Protein AF-A0A8T4ZLI1-F1 (afdb_monomer_lite)

Secondary structure (DSSP, 8-state):
---------EEEEETTTEEEEE-HHHHHHHHHHHTT-S-EEEEESSSSEESS-TTT-TTPPEESEEEHHHHHHHHHHHHHH-TT-TT-HHHHHHHHHHHHHHTT--EEEEETTSTTHHHHHHHT---SEEEEE--

Structure (mmCIF, N/CA/C/O backbone):
data_AF-A0A8T4ZLI1-F1
#
_entry.id   AF-A0A8T4ZLI1-F1
#
loop_
_atom_site.group_PDB
_atom_site.id
_atom_site.type_symbol
_atom_site.label_atom_id
_atom_site.label_alt_id
_atom_site.label_comp_id
_atom_site.label_asym_id
_atom_site.label_entity_id
_atom_site.label_seq_id
_atom_site.pdbx_PDB_ins_code
_atom_site.Cartn_x
_atom_site.Cartn_y
_atom_site.Cartn_z
_atom_site.occupancy
_atom_site.B_iso_or_equiv
_atom_site.auth_seq_id
_atom_site.auth_comp_id
_atom_site.auth_asym_id
_atom_site.auth_atom_id
_atom_site.pdbx_PDB_model_num
ATOM 1 N N . MET A 1 1 ? -9.617 -17.656 -21.296 1.00 51.62 1 MET A N 1
ATOM 2 C CA . MET A 1 1 ? -8.420 -17.941 -20.475 1.00 51.62 1 MET A CA 1
ATOM 3 C C . MET A 1 1 ? -7.857 -16.605 -20.041 1.00 51.62 1 MET A C 1
ATOM 5 O O . MET A 1 1 ? -7.631 -15.770 -20.903 1.00 51.62 1 MET A O 1
ATOM 9 N N . GLY A 1 2 ? -7.751 -16.368 -18.736 1.00 82.69 2 GLY A N 1
ATOM 10 C CA . GLY A 1 2 ? -7.143 -15.156 -18.188 1.00 82.69 2 GLY A CA 1
ATOM 11 C C . GLY A 1 2 ? -5.748 -15.482 -17.671 1.00 82.69 2 GLY A C 1
ATOM 12 O O . GLY A 1 2 ? -5.554 -16.551 -17.094 1.00 82.69 2 GLY A O 1
ATOM 13 N N . PHE A 1 3 ? -4.792 -14.586 -17.895 1.00 90.69 3 PHE A N 1
ATOM 14 C CA . PHE A 1 3 ? -3.488 -14.644 -17.244 1.00 90.69 3 PHE A CA 1
ATOM 15 C C . PHE A 1 3 ? -3.543 -13.828 -15.954 1.00 90.69 3 PHE A C 1
ATOM 17 O O . PHE A 1 3 ? -4.139 -12.752 -15.933 1.00 90.69 3 PHE A O 1
ATOM 24 N N . LEU A 1 4 ? -2.918 -14.335 -14.893 1.00 90.81 4 LEU A N 1
ATOM 25 C CA . LEU A 1 4 ? -2.686 -13.582 -13.666 1.00 90.81 4 LEU A CA 1
ATOM 26 C C . LEU A 1 4 ? -1.193 -13.233 -13.605 1.00 90.81 4 LEU A C 1
ATOM 28 O O . LEU A 1 4 ? -0.397 -14.108 -13.259 1.00 90.81 4 LEU A O 1
ATOM 32 N N . PRO A 1 5 ? -0.790 -12.010 -13.988 1.00 91.06 5 PRO A N 1
ATOM 33 C CA . PRO A 1 5 ? 0.603 -11.604 -13.885 1.00 91.06 5 PRO A CA 1
ATOM 34 C C . PRO A 1 5 ? 1.017 -11.548 -12.412 1.00 91.06 5 PRO A C 1
ATOM 36 O O . PRO A 1 5 ? 0.323 -10.964 -11.581 1.00 91.06 5 PRO A O 1
ATOM 39 N N . VAL A 1 6 ? 2.161 -12.155 -12.103 1.00 94.94 6 VAL A N 1
ATOM 40 C CA . VAL A 1 6 ? 2.795 -12.091 -10.785 1.00 94.94 6 VAL A CA 1
ATOM 41 C C . VAL A 1 6 ? 4.075 -11.289 -10.949 1.00 94.94 6 VAL A C 1
ATOM 43 O O . VAL A 1 6 ? 4.960 -11.682 -11.704 1.00 94.94 6 VAL A O 1
ATOM 46 N N . LEU A 1 7 ? 4.136 -10.147 -10.274 1.00 94.44 7 LEU A N 1
ATOM 47 C CA . LEU A 1 7 ? 5.243 -9.199 -10.351 1.00 94.44 7 LEU A CA 1
ATOM 48 C C . LEU A 1 7 ? 5.888 -9.047 -8.974 1.00 94.44 7 LEU A C 1
ATOM 50 O O . LEU A 1 7 ? 5.265 -9.334 -7.951 1.00 94.44 7 LEU A O 1
ATOM 54 N N . TYR A 1 8 ? 7.127 -8.578 -8.959 1.00 95.00 8 TYR A N 1
ATOM 55 C CA . TYR A 1 8 ? 7.900 -8.321 -7.751 1.00 95.00 8 TYR A CA 1
ATOM 56 C C . TYR A 1 8 ? 8.841 -7.137 -7.995 1.00 95.00 8 TYR A C 1
ATOM 58 O O . TYR A 1 8 ? 9.159 -6.822 -9.141 1.00 95.00 8 TYR A O 1
ATOM 66 N N . GLY A 1 9 ? 9.231 -6.453 -6.918 1.00 93.25 9 GLY A N 1
ATOM 67 C CA . GLY A 1 9 ? 10.258 -5.415 -6.994 1.00 93.25 9 GLY A CA 1
ATOM 68 C C . GLY A 1 9 ? 11.637 -6.026 -7.229 1.0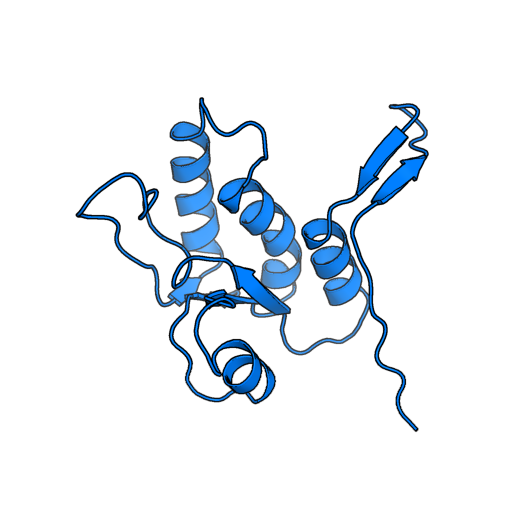0 93.25 9 GLY A C 1
ATOM 69 O O . GLY A 1 9 ? 11.881 -7.152 -6.799 1.00 93.25 9 GLY A O 1
ATOM 70 N N . ASP A 1 10 ? 12.530 -5.300 -7.892 1.00 95.69 10 ASP A N 1
ATOM 71 C CA . ASP A 1 10 ? 13.834 -5.825 -8.306 1.00 95.69 10 ASP A CA 1
ATOM 72 C C . ASP A 1 10 ? 14.904 -4.724 -8.340 1.00 95.69 10 ASP A C 1
ATOM 74 O O . ASP A 1 10 ? 14.593 -3.528 -8.314 1.00 95.69 10 ASP A O 1
ATOM 78 N N . ALA A 1 11 ? 16.170 -5.130 -8.412 1.00 95.94 11 ALA A N 1
ATOM 79 C CA . ALA A 1 11 ? 17.267 -4.241 -8.752 1.00 95.94 11 ALA A CA 1
ATOM 80 C C . ALA A 1 11 ? 17.262 -3.995 -10.266 1.00 95.94 11 ALA A C 1
ATOM 82 O O . ALA A 1 11 ? 17.379 -4.920 -11.068 1.00 95.94 11 ALA A O 1
ATOM 83 N N . VAL A 1 12 ? 17.134 -2.734 -10.663 1.00 95.81 12 VAL A N 1
ATOM 84 C CA . VAL A 1 12 ? 17.039 -2.323 -12.066 1.00 95.81 12 VAL A CA 1
ATOM 85 C C . VAL A 1 12 ? 18.170 -1.371 -12.416 1.00 95.81 12 VAL A C 1
ATOM 87 O O . VAL A 1 12 ? 18.666 -0.644 -11.558 1.00 95.81 12 VAL A O 1
ATOM 90 N N . LEU A 1 13 ? 18.579 -1.371 -13.685 1.00 97.38 13 LEU A N 1
ATOM 91 C CA . LEU A 1 13 ? 19.543 -0.395 -14.183 1.00 97.38 13 LEU A CA 1
ATOM 92 C C . LEU A 1 13 ? 18.916 0.997 -14.177 1.00 97.38 13 LEU A C 1
ATOM 94 O O . LEU A 1 13 ? 17.793 1.183 -14.645 1.00 97.38 13 LEU A O 1
ATOM 98 N N . ASP A 1 14 ? 19.676 1.960 -13.676 1.00 96.25 14 ASP A N 1
ATOM 99 C CA . ASP A 1 14 ? 19.287 3.360 -13.592 1.00 96.25 14 ASP A CA 1
ATOM 100 C C . ASP A 1 14 ? 20.340 4.208 -14.311 1.00 96.25 14 ASP A C 1
ATOM 102 O O . ASP A 1 14 ? 21.541 3.997 -14.143 1.00 96.25 14 ASP A O 1
ATOM 106 N N . SER A 1 15 ? 19.906 5.150 -15.147 1.00 96.06 15 SER A N 1
ATOM 107 C CA . SER A 1 15 ? 20.814 5.952 -15.972 1.00 96.06 15 SER A CA 1
ATOM 108 C C . SER A 1 15 ? 21.651 6.962 -15.184 1.00 96.06 15 SER A C 1
ATOM 110 O O . SER A 1 15 ? 22.674 7.4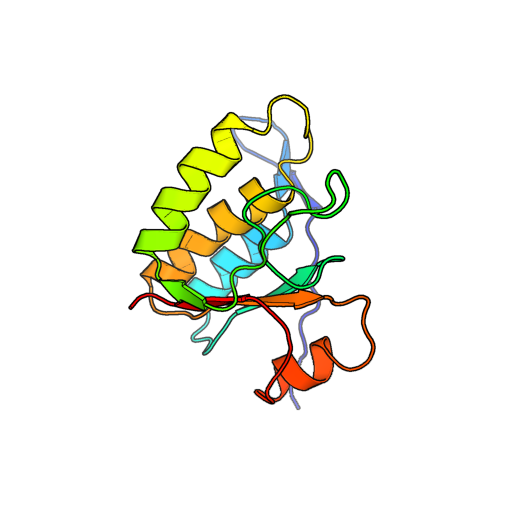11 -15.696 1.00 96.06 15 SER A O 1
ATOM 112 N N . GLU A 1 16 ? 21.233 7.331 -13.973 1.00 96.31 16 GLU A N 1
ATOM 113 C CA . GLU A 1 16 ? 21.913 8.314 -13.122 1.00 96.31 16 GLU A CA 1
ATOM 114 C C . GLU A 1 16 ? 22.621 7.643 -11.940 1.00 96.31 16 GLU A C 1
ATOM 116 O O . GLU A 1 16 ? 23.761 7.978 -11.619 1.00 96.31 16 GLU A O 1
ATOM 121 N N . LEU A 1 17 ? 21.970 6.658 -11.318 1.00 94.81 17 LEU A N 1
ATOM 122 C CA . LEU A 1 17 ? 22.474 5.937 -10.145 1.00 94.81 17 LEU A CA 1
ATOM 123 C C . LEU A 1 17 ? 23.270 4.673 -10.512 1.00 94.81 17 LEU A C 1
ATOM 125 O O . LEU A 1 17 ? 23.862 4.031 -9.644 1.00 94.81 17 LEU A O 1
ATOM 129 N N . GLY A 1 18 ? 23.277 4.284 -11.789 1.00 96.56 18 GLY A N 1
ATOM 130 C CA . GLY A 1 18 ? 23.823 3.018 -12.284 1.00 96.56 18 GLY A CA 1
ATOM 131 C C . GLY A 1 18 ? 22.857 1.852 -12.062 1.00 96.56 18 GLY A C 1
ATOM 132 O O . GLY A 1 18 ? 22.500 1.147 -13.006 1.00 96.56 18 GLY A O 1
ATOM 133 N N . PHE A 1 19 ? 22.384 1.672 -10.829 1.00 96.12 19 PHE A N 1
ATOM 134 C CA . PHE A 1 19 ? 21.256 0.799 -10.512 1.00 96.12 19 PHE A CA 1
ATOM 135 C C . PHE A 1 19 ? 20.461 1.336 -9.318 1.00 96.12 19 PHE A C 1
ATOM 137 O O . PHE A 1 19 ? 20.975 2.098 -8.500 1.00 96.12 19 PHE A O 1
ATOM 144 N N . THR A 1 20 ? 19.206 0.919 -9.206 1.00 95.00 20 THR A N 1
ATOM 145 C CA . THR A 1 20 ? 18.331 1.255 -8.079 1.00 95.00 20 THR A CA 1
ATOM 146 C C . THR A 1 20 ? 17.382 0.102 -7.764 1.00 95.00 20 THR A C 1
ATOM 148 O O . THR A 1 20 ? 17.289 -0.862 -8.523 1.00 95.00 20 THR A O 1
ATOM 151 N N . ILE A 1 21 ? 16.680 0.185 -6.636 1.00 92.81 21 ILE A N 1
ATOM 152 C CA . ILE A 1 21 ? 15.625 -0.765 -6.281 1.00 92.81 21 ILE A CA 1
ATOM 153 C C . ILE A 1 21 ? 14.286 -0.199 -6.734 1.00 92.81 21 ILE A C 1
ATOM 155 O O . ILE A 1 21 ? 13.834 0.822 -6.218 1.00 92.81 21 ILE A O 1
ATOM 159 N N . LEU A 1 22 ? 13.634 -0.895 -7.661 1.00 93.50 22 LEU A N 1
ATOM 160 C CA . LEU A 1 22 ? 12.254 -0.620 -8.026 1.00 93.50 22 LEU A CA 1
ATOM 161 C C . LEU A 1 22 ? 11.337 -1.393 -7.077 1.00 93.50 22 LEU A C 1
ATOM 163 O O . LEU A 1 22 ? 11.270 -2.622 -7.130 1.00 93.50 22 LEU A O 1
ATOM 167 N N . SER A 1 23 ? 10.644 -0.687 -6.186 1.00 93.00 23 SER A N 1
ATOM 168 C CA . SER A 1 23 ? 9.798 -1.333 -5.181 1.00 93.00 23 SER A CA 1
ATOM 169 C C . SER A 1 23 ? 8.507 -1.901 -5.786 1.00 93.00 23 SER A C 1
ATOM 171 O O . SER A 1 23 ? 8.000 -1.439 -6.811 1.00 93.00 23 SER A O 1
ATOM 173 N N . GLY A 1 24 ? 7.921 -2.898 -5.116 1.00 93.38 24 GLY A N 1
ATOM 174 C CA . GLY A 1 24 ? 6.597 -3.406 -5.488 1.00 93.38 24 GLY A CA 1
ATOM 175 C C . GLY A 1 24 ? 5.497 -2.341 -5.379 1.00 93.38 24 GLY A C 1
ATOM 176 O O . GLY A 1 24 ? 4.560 -2.352 -6.172 1.00 93.38 24 GLY A O 1
ATOM 177 N N . ASP A 1 25 ? 5.632 -1.393 -4.446 1.00 93.31 25 ASP A N 1
ATOM 178 C CA . ASP A 1 25 ? 4.661 -0.310 -4.258 1.00 93.31 25 ASP A CA 1
ATOM 179 C C . ASP A 1 25 ? 4.691 0.669 -5.447 1.00 93.31 25 ASP A C 1
ATOM 181 O O . ASP A 1 25 ? 3.638 1.023 -5.979 1.00 93.31 25 ASP A O 1
ATOM 185 N N . GLN A 1 26 ? 5.892 1.006 -5.937 1.00 94.25 26 GLN A N 1
ATOM 186 C CA . GLN A 1 26 ? 6.099 1.799 -7.157 1.00 94.25 26 GLN A CA 1
ATOM 187 C C . GLN A 1 26 ? 5.500 1.119 -8.389 1.00 94.25 26 GLN A C 1
ATOM 189 O O . GLN A 1 26 ? 4.803 1.753 -9.186 1.00 94.25 26 GLN A O 1
ATOM 194 N N . LEU A 1 27 ? 5.738 -0.189 -8.538 1.00 95.12 27 LEU A N 1
ATOM 195 C CA . LEU A 1 27 ? 5.173 -0.981 -9.630 1.00 95.12 27 LEU A CA 1
ATOM 196 C C . LEU A 1 27 ? 3.645 -0.967 -9.600 1.00 95.12 27 LEU A C 1
ATOM 198 O O . LEU A 1 27 ? 3.021 -0.684 -10.622 1.00 95.12 27 LEU A O 1
ATOM 202 N N . VAL A 1 28 ? 3.036 -1.240 -8.443 1.00 95.56 28 VAL A N 1
ATOM 203 C CA . VAL A 1 28 ? 1.575 -1.264 -8.295 1.00 95.56 28 VAL A CA 1
ATOM 204 C C . VAL A 1 28 ? 0.972 0.103 -8.602 1.00 95.56 28 VAL A C 1
ATOM 206 O O . VAL A 1 28 ? 0.014 0.171 -9.371 1.00 95.56 28 VAL A O 1
ATOM 209 N N . ALA A 1 29 ? 1.546 1.186 -8.073 1.00 94.94 29 ALA A N 1
ATOM 210 C CA . ALA A 1 29 ? 1.069 2.538 -8.337 1.00 94.94 29 ALA A CA 1
ATOM 211 C C . ALA A 1 29 ? 1.135 2.886 -9.830 1.00 94.94 29 ALA A C 1
ATOM 213 O O . ALA A 1 29 ? 0.153 3.351 -10.415 1.00 94.94 29 ALA A O 1
ATOM 214 N N . LYS A 1 30 ? 2.272 2.609 -10.480 1.00 95.38 30 LYS A N 1
ATOM 215 C CA . LYS A 1 30 ? 2.458 2.916 -11.901 1.00 95.38 30 LYS A CA 1
ATOM 216 C C . LYS A 1 30 ? 1.556 2.076 -12.801 1.00 95.38 30 LYS A C 1
ATOM 218 O O . LYS A 1 30 ? 0.987 2.607 -13.753 1.00 95.38 30 LYS A O 1
ATOM 223 N N . LEU A 1 31 ? 1.411 0.784 -12.509 1.00 95.44 31 LEU A N 1
ATOM 224 C CA . LEU A 1 31 ? 0.546 -0.114 -13.273 1.00 95.44 31 LEU A CA 1
ATOM 225 C C . LEU A 1 31 ? -0.923 0.252 -13.110 1.00 95.44 31 LEU A C 1
ATOM 227 O O . LEU A 1 31 ? -1.628 0.290 -14.107 1.00 95.44 31 LEU A O 1
ATOM 231 N N . ALA A 1 32 ? -1.371 0.572 -11.897 1.00 95.50 32 ALA A N 1
ATOM 232 C CA . ALA A 1 32 ? -2.750 0.975 -11.647 1.00 95.50 32 ALA A CA 1
ATOM 233 C C . ALA A 1 32 ? -3.147 2.249 -12.403 1.00 95.50 32 ALA A C 1
ATOM 235 O O . ALA A 1 32 ? -4.285 2.373 -12.816 1.00 95.50 32 ALA A O 1
ATOM 236 N N . MET A 1 33 ? -2.229 3.191 -12.625 1.00 94.88 33 MET A N 1
ATOM 237 C CA . MET A 1 33 ? -2.535 4.376 -13.440 1.00 94.88 33 MET A CA 1
ATOM 238 C C . MET A 1 33 ? -2.551 4.088 -14.948 1.00 94.88 33 MET A C 1
ATOM 240 O O . MET A 1 33 ? -3.182 4.815 -15.708 1.00 94.88 33 MET A O 1
ATOM 244 N N . ASN A 1 34 ? -1.835 3.052 -15.393 1.00 95.31 34 ASN A N 1
ATOM 245 C CA . ASN A 1 34 ? -1.727 2.683 -16.808 1.00 95.31 34 ASN A CA 1
ATOM 246 C C . ASN A 1 34 ? -2.760 1.627 -17.235 1.00 95.31 34 ASN A C 1
ATOM 248 O O . ASN A 1 34 ? -3.006 1.442 -18.426 1.00 95.31 34 ASN A O 1
ATOM 252 N N . LEU A 1 35 ? -3.310 0.895 -16.272 1.00 89.75 35 LEU A N 1
ATOM 253 C CA . LEU A 1 35 ? -4.336 -0.119 -16.445 1.00 89.75 35 LEU A CA 1
ATOM 254 C C . LEU A 1 35 ? -5.622 0.446 -15.850 1.00 89.75 35 LEU A C 1
ATOM 256 O O . LEU A 1 35 ? -5.590 0.961 -14.745 1.00 89.75 35 LEU A O 1
ATOM 260 N N . ASP A 1 36 ? -6.747 0.346 -16.549 1.00 87.62 36 ASP A N 1
ATOM 261 C CA . ASP A 1 36 ? -8.045 0.847 -16.074 1.00 87.62 36 ASP A CA 1
ATOM 262 C C . ASP A 1 36 ? -8.579 -0.008 -14.902 1.00 87.62 36 ASP A C 1
ATOM 264 O O . ASP A 1 36 ? -9.455 -0.861 -15.059 1.00 87.62 36 ASP A O 1
ATOM 268 N N . VAL A 1 37 ? -7.953 0.118 -13.727 1.00 94.19 37 VAL A N 1
ATOM 269 C CA . VAL A 1 37 ? -8.255 -0.673 -12.532 1.00 94.19 37 VAL A CA 1
ATOM 270 C C . VAL A 1 37 ? -9.249 0.053 -11.639 1.00 94.19 37 VAL A C 1
ATOM 272 O O . VAL A 1 37 ? -9.167 1.256 -11.417 1.00 94.19 37 VAL A O 1
ATOM 275 N N . CYS A 1 38 ? -10.155 -0.706 -11.026 1.00 94.38 38 CYS A N 1
ATOM 276 C CA . CYS A 1 38 ? -11.161 -0.127 -10.137 1.00 94.38 38 CYS A CA 1
ATOM 277 C C . CYS A 1 38 ? -10.648 0.151 -8.713 1.00 94.38 38 CYS A C 1
ATOM 279 O O . CYS A 1 38 ? -11.334 0.834 -7.960 1.00 94.38 38 CYS A O 1
ATOM 281 N N . ARG A 1 39 ? -9.516 -0.443 -8.298 1.00 96.06 39 ARG A N 1
ATOM 282 C CA . ARG A 1 39 ? -8.916 -0.266 -6.960 1.00 96.06 39 ARG A CA 1
ATOM 283 C C . ARG A 1 39 ? -7.521 -0.875 -6.849 1.00 96.06 39 ARG A C 1
ATOM 285 O O . ARG A 1 39 ? -7.181 -1.798 -7.589 1.00 96.06 39 ARG A O 1
ATOM 292 N N . ILE A 1 40 ? -6.791 -0.458 -5.818 1.00 97.31 40 ILE A N 1
ATOM 293 C CA . ILE A 1 40 ? -5.553 -1.083 -5.340 1.00 97.31 40 ILE A CA 1
ATOM 294 C C . ILE A 1 40 ? -5.800 -1.702 -3.957 1.00 97.31 40 ILE A C 1
ATOM 296 O O . ILE A 1 40 ? -6.490 -1.121 -3.121 1.00 97.31 40 ILE A O 1
ATOM 300 N N . ILE A 1 41 ? -5.223 -2.877 -3.693 1.00 97.44 41 ILE A N 1
ATOM 301 C CA . ILE A 1 41 ? -5.228 -3.507 -2.365 1.00 97.44 41 ILE A CA 1
ATOM 302 C C . ILE A 1 41 ? -3.783 -3.707 -1.922 1.00 97.44 41 ILE A C 1
ATOM 304 O O . ILE A 1 41 ? -3.021 -4.395 -2.598 1.00 97.44 41 ILE A O 1
ATOM 308 N N . ILE A 1 42 ? -3.425 -3.138 -0.775 1.00 96.38 42 ILE A N 1
ATOM 309 C CA . ILE A 1 42 ? -2.100 -3.256 -0.172 1.00 96.38 42 ILE A CA 1
ATOM 310 C C . ILE A 1 42 ? -2.191 -4.147 1.060 1.00 96.38 42 ILE A C 1
ATOM 312 O O . ILE A 1 42 ? -2.897 -3.846 2.024 1.00 96.38 42 ILE A O 1
ATOM 316 N N . GLY A 1 43 ? -1.465 -5.261 1.016 1.00 95.50 43 GLY A N 1
ATOM 317 C CA . GLY A 1 43 ? -1.303 -6.161 2.149 1.00 95.50 43 GLY A CA 1
ATOM 318 C C . GLY A 1 43 ? -0.135 -5.732 3.032 1.00 95.50 43 GLY A C 1
ATOM 319 O O . GLY A 1 43 ? 0.990 -5.629 2.550 1.00 95.50 43 GLY A O 1
ATOM 320 N N . VAL A 1 44 ? -0.390 -5.519 4.320 1.00 94.12 44 VAL A N 1
ATOM 321 C CA . VAL A 1 44 ? 0.629 -5.206 5.339 1.00 94.12 44 VAL A CA 1
ATOM 322 C C . VAL A 1 44 ? 0.506 -6.154 6.536 1.00 94.12 44 VAL A C 1
ATOM 324 O O . VAL A 1 44 ? -0.378 -7.008 6.566 1.00 94.12 44 VAL A O 1
ATOM 327 N N . ASP A 1 45 ? 1.389 -6.034 7.525 1.00 93.00 45 ASP A N 1
ATOM 328 C CA . ASP A 1 45 ? 1.399 -6.880 8.728 1.00 93.00 45 ASP A CA 1
ATOM 329 C C . ASP A 1 45 ? 0.712 -6.236 9.954 1.00 93.00 45 ASP A C 1
ATOM 331 O O . ASP A 1 45 ? 0.804 -6.737 11.075 1.00 93.00 45 ASP A O 1
ATOM 335 N N . VAL A 1 46 ? -0.022 -5.144 9.731 1.00 92.88 46 VAL A N 1
ATOM 336 C CA . VAL A 1 46 ? -0.842 -4.413 10.712 1.00 92.88 46 VAL A CA 1
ATOM 337 C C . VAL A 1 46 ? -2.259 -4.203 10.168 1.00 92.88 46 VAL A C 1
ATOM 339 O O . VAL A 1 46 ? -2.517 -4.433 8.991 1.00 92.88 46 VAL A O 1
ATOM 342 N N . ASP A 1 47 ? -3.211 -3.776 11.000 1.00 94.75 47 ASP A N 1
ATOM 343 C CA . ASP A 1 47 ? -4.634 -3.725 10.609 1.00 94.75 47 ASP A CA 1
ATOM 344 C C . ASP A 1 47 ? -5.022 -2.593 9.652 1.00 94.75 47 ASP A C 1
ATOM 346 O O . ASP A 1 47 ? -6.168 -2.542 9.223 1.00 94.75 47 ASP A O 1
ATOM 350 N N . GLY A 1 48 ? -4.088 -1.719 9.285 1.00 94.25 48 GLY A N 1
ATOM 351 C CA . GLY A 1 48 ? -4.306 -0.589 8.389 1.00 94.25 48 GLY A CA 1
ATOM 352 C C . GLY A 1 48 ? -3.228 0.473 8.580 1.00 94.25 48 GLY A C 1
ATOM 353 O O . GLY A 1 48 ? -2.138 0.188 9.078 1.00 94.25 48 GLY A O 1
ATOM 354 N N . LEU A 1 49 ? -3.543 1.709 8.212 1.00 92.69 49 LEU A N 1
ATOM 355 C CA . LEU A 1 49 ? -2.734 2.884 8.500 1.00 92.69 49 LEU A CA 1
ATOM 356 C C . LEU A 1 49 ? -3.072 3.435 9.888 1.00 92.69 49 LEU A C 1
ATOM 358 O O . LEU A 1 49 ? -4.239 3.660 10.214 1.00 92.69 49 LEU A O 1
ATOM 362 N N . TYR A 1 50 ? -2.040 3.684 10.685 1.00 89.25 50 TYR A N 1
ATOM 363 C CA . TYR A 1 50 ? -2.154 4.234 12.032 1.00 89.25 50 TYR A CA 1
ATOM 364 C C . TYR A 1 50 ? -1.552 5.639 12.108 1.00 89.25 50 TYR A C 1
ATOM 366 O O . TYR A 1 50 ? -0.694 5.998 11.302 1.00 89.25 50 TYR A O 1
ATOM 374 N N . ASP A 1 51 ? -1.983 6.414 13.103 1.00 85.00 51 ASP A N 1
ATOM 375 C CA . ASP A 1 51 ? -1.426 7.738 13.418 1.00 85.00 51 ASP A CA 1
ATOM 376 C C . ASP A 1 51 ? 0.017 7.693 13.960 1.00 85.00 51 ASP A C 1
ATOM 378 O O . ASP A 1 51 ? 0.732 8.695 13.950 1.00 85.00 51 ASP A O 1
ATOM 382 N N . SER A 1 52 ? 0.439 6.525 14.436 1.00 80.81 52 SER A N 1
ATOM 383 C CA . SER A 1 52 ? 1.739 6.218 15.024 1.00 80.81 52 SER A CA 1
ATOM 384 C C . SER A 1 52 ? 2.013 4.717 14.896 1.00 80.81 52 SER A C 1
ATOM 386 O O . SER A 1 52 ? 1.098 3.950 14.605 1.00 80.81 52 SER A O 1
ATOM 388 N N . ASP A 1 53 ? 3.258 4.274 15.092 1.00 81.69 53 ASP A N 1
ATOM 389 C CA . ASP A 1 53 ? 3.594 2.850 14.970 1.00 81.69 53 ASP A CA 1
ATOM 390 C C . ASP A 1 53 ? 2.838 2.001 16.023 1.00 81.69 53 ASP A C 1
ATOM 392 O O . ASP A 1 53 ? 3.122 2.114 17.225 1.00 81.69 53 ASP A O 1
ATOM 396 N N . PRO A 1 54 ? 1.903 1.116 15.608 1.00 85.25 54 PRO A N 1
ATOM 397 C CA . PRO A 1 54 ? 1.136 0.280 16.529 1.00 85.25 54 PRO A CA 1
ATOM 398 C C . PRO A 1 54 ? 1.979 -0.791 17.227 1.00 85.25 54 PRO A C 1
ATOM 400 O O . PRO A 1 54 ? 1.518 -1.387 18.200 1.00 85.25 54 PRO A O 1
ATOM 403 N N . LYS A 1 55 ? 3.205 -1.052 16.757 1.00 83.88 55 LYS A N 1
ATOM 404 C CA . LYS A 1 55 ? 4.139 -1.991 17.391 1.00 83.88 55 LYS A CA 1
ATOM 405 C C . LYS A 1 55 ? 4.958 -1.332 18.502 1.00 83.88 55 LYS A C 1
ATOM 407 O O . LYS A 1 55 ? 5.418 -2.028 19.403 1.00 83.88 55 LYS A O 1
ATOM 412 N N . ALA A 1 56 ? 5.114 -0.008 18.466 1.00 79.75 56 ALA A N 1
ATOM 413 C CA . ALA A 1 56 ? 5.926 0.744 19.420 1.00 79.75 56 ALA A CA 1
ATOM 414 C C . ALA A 1 56 ? 5.137 1.274 20.633 1.00 79.75 56 ALA A C 1
ATOM 416 O O . ALA A 1 56 ? 5.732 1.557 21.674 1.00 79.75 56 ALA A O 1
ATOM 417 N N . GLY A 1 57 ? 3.809 1.421 20.540 1.00 66.06 57 GLY A N 1
ATOM 418 C CA . GLY A 1 57 ? 3.012 2.072 21.585 1.00 66.06 57 GLY A CA 1
ATOM 419 C C . GLY A 1 57 ? 1.591 1.533 21.742 1.00 66.06 57 GLY A C 1
ATOM 420 O O . GLY A 1 57 ? 0.973 1.047 20.804 1.00 66.06 57 GLY A O 1
ATOM 421 N N . LYS A 1 58 ? 1.037 1.665 22.956 1.00 65.44 58 LYS A N 1
ATOM 422 C CA . LYS A 1 58 ? -0.294 1.134 23.322 1.00 65.44 58 LYS A CA 1
ATOM 423 C C . LYS A 1 58 ? -1.490 1.957 22.819 1.00 65.44 58 LYS A C 1
ATOM 425 O O . LYS A 1 58 ? -2.617 1.497 22.956 1.00 65.44 58 LYS A O 1
ATOM 430 N N . ASN A 1 59 ? -1.261 3.149 22.261 1.00 82.69 59 ASN A N 1
ATOM 431 C CA . ASN A 1 59 ? -2.325 4.109 21.932 1.00 82.69 59 ASN A CA 1
ATOM 432 C C . ASN A 1 59 ? -2.417 4.464 20.440 1.00 82.69 59 ASN A C 1
ATOM 434 O O . ASN A 1 59 ? -3.090 5.438 20.109 1.00 82.69 59 ASN A O 1
ATOM 438 N N . ALA A 1 60 ? -1.767 3.704 19.554 1.00 85.88 60 ALA A N 1
ATOM 439 C CA . ALA A 1 60 ? -1.860 3.951 18.120 1.00 85.88 60 ALA A CA 1
ATOM 440 C C . ALA A 1 60 ? -3.310 3.799 17.643 1.00 85.88 60 ALA A C 1
ATOM 442 O O . ALA A 1 60 ? -3.960 2.775 17.889 1.00 85.88 60 ALA A O 1
ATOM 443 N N . LYS A 1 61 ? -3.825 4.815 16.952 1.00 89.12 61 LYS A N 1
ATOM 444 C CA . LYS A 1 61 ? -5.189 4.814 16.419 1.00 89.12 61 LYS A CA 1
ATOM 445 C C . LYS A 1 61 ? -5.163 4.507 14.937 1.00 89.12 61 LYS A C 1
ATOM 447 O O . LYS A 1 61 ? -4.461 5.154 14.167 1.00 89.12 61 LYS A O 1
ATOM 452 N N . ILE A 1 62 ? -5.968 3.526 14.549 1.00 92.19 62 ILE A N 1
ATOM 453 C CA . ILE A 1 62 ? -6.165 3.168 13.149 1.00 92.19 62 ILE A CA 1
ATOM 454 C C . ILE A 1 62 ? -7.091 4.177 12.465 1.00 92.19 62 ILE A C 1
ATOM 456 O O . ILE A 1 62 ? -8.162 4.513 12.980 1.00 92.19 62 ILE A O 1
ATOM 460 N N . HIS A 1 63 ? -6.714 4.601 11.267 1.00 94.12 63 HIS A N 1
ATOM 461 C CA . HIS A 1 63 ? -7.584 5.338 10.365 1.00 94.12 63 HIS A CA 1
ATOM 462 C C . HIS A 1 63 ? -8.413 4.343 9.554 1.00 94.12 63 HIS A C 1
ATOM 464 O O . HIS A 1 63 ? -7.864 3.536 8.814 1.00 94.12 63 HIS A O 1
ATOM 470 N N . ARG A 1 64 ? -9.740 4.352 9.695 1.00 96.38 64 ARG A N 1
ATOM 471 C CA . ARG A 1 64 ? -10.616 3.436 8.932 1.00 96.38 64 ARG A CA 1
ATOM 472 C C . ARG A 1 64 ? -10.905 3.933 7.525 1.00 96.38 64 ARG A C 1
ATOM 474 O O . ARG A 1 64 ? -11.064 3.139 6.603 1.00 96.38 64 ARG A O 1
ATOM 481 N N . HIS A 1 65 ? -10.950 5.246 7.391 1.00 96.81 65 HIS A N 1
ATOM 482 C CA . HIS A 1 65 ? -11.174 5.964 6.154 1.00 96.81 65 HIS A CA 1
ATOM 483 C C . HIS A 1 65 ? -10.300 7.216 6.166 1.00 96.81 65 HIS A C 1
ATOM 485 O O . HIS A 1 65 ? -10.106 7.808 7.233 1.00 96.81 65 HIS A O 1
ATOM 491 N N . LEU A 1 66 ? -9.739 7.558 5.011 1.00 96.44 66 LEU A N 1
ATOM 492 C CA . LEU A 1 66 ? -9.024 8.802 4.771 1.00 96.44 66 LEU A CA 1
ATOM 493 C C . LEU A 1 66 ? -9.364 9.327 3.382 1.00 96.44 66 LEU A C 1
ATOM 495 O O . LEU A 1 66 ? -9.234 8.622 2.382 1.00 96.44 66 LEU A O 1
ATOM 499 N N . THR A 1 67 ? -9.676 10.611 3.315 1.00 97.06 67 THR A N 1
ATOM 500 C CA . THR A 1 67 ? -9.621 11.359 2.060 1.00 97.06 67 THR A CA 1
ATOM 501 C C . THR A 1 67 ? -8.169 11.643 1.672 1.00 97.06 67 THR A C 1
ATOM 503 O O . THR A 1 67 ? -7.266 11.689 2.519 1.00 97.06 67 THR A O 1
ATOM 506 N N . LEU A 1 68 ? -7.921 11.933 0.395 1.00 94.69 68 LEU A N 1
ATOM 507 C CA . LEU A 1 68 ? -6.608 12.371 -0.082 1.00 94.69 68 LEU A CA 1
ATOM 508 C C . LEU A 1 68 ? -6.074 13.583 0.705 1.00 94.69 68 LEU A C 1
ATOM 510 O O . LEU A 1 68 ? -4.880 13.672 1.002 1.00 94.69 68 LEU A O 1
ATOM 514 N N . ALA A 1 69 ? -6.952 14.528 1.050 1.00 93.75 69 ALA A N 1
ATOM 515 C CA . ALA A 1 69 ? -6.579 15.720 1.803 1.00 93.75 69 ALA A CA 1
ATOM 516 C C . ALA A 1 69 ? -6.097 15.380 3.224 1.00 93.75 69 ALA A C 1
ATOM 518 O O . ALA A 1 69 ? -5.126 15.967 3.709 1.00 93.75 69 ALA A O 1
ATOM 519 N N . GLU A 1 70 ? -6.751 14.432 3.894 1.00 93.88 70 GLU A N 1
ATOM 520 C CA . GLU A 1 70 ? -6.340 13.947 5.214 1.00 93.88 70 GLU A CA 1
ATOM 521 C C . GLU A 1 70 ? -5.052 13.133 5.135 1.00 93.88 70 GLU A C 1
ATOM 523 O O . GLU A 1 70 ? -4.157 13.329 5.960 1.00 93.88 70 GLU A O 1
ATOM 528 N N . LEU A 1 71 ? -4.907 12.299 4.102 1.00 91.19 71 LEU A N 1
ATOM 529 C CA . LEU A 1 71 ? -3.695 11.524 3.865 1.00 91.19 71 LEU A CA 1
ATOM 530 C C . LEU A 1 71 ? -2.466 12.425 3.707 1.00 91.19 71 LEU A C 1
ATOM 532 O O . LEU A 1 71 ? -1.450 12.193 4.358 1.00 91.19 71 LEU A O 1
ATOM 536 N N . LYS A 1 72 ? -2.560 13.493 2.905 1.00 88.81 72 LYS A N 1
ATOM 537 C CA . LYS A 1 72 ? -1.462 14.460 2.714 1.00 88.81 72 LYS A CA 1
ATOM 538 C C . LYS A 1 72 ? -1.076 15.173 4.015 1.00 88.81 72 LYS A C 1
ATOM 540 O O . LYS A 1 72 ? 0.107 15.401 4.285 1.00 88.81 72 LYS A O 1
ATOM 545 N N . LYS A 1 73 ? -2.059 15.496 4.864 1.00 87.19 73 LYS A N 1
ATOM 546 C CA . LYS A 1 73 ? -1.798 16.058 6.201 1.00 87.19 73 LYS A CA 1
ATOM 547 C C . LYS A 1 73 ? -1.076 15.044 7.089 1.00 87.19 73 LYS A C 1
ATOM 549 O O . LYS A 1 73 ? -0.104 15.403 7.751 1.00 87.19 73 LYS A O 1
ATOM 554 N N . LEU A 1 74 ? -1.515 13.786 7.069 1.00 81.75 74 LEU A N 1
ATOM 555 C CA . LEU A 1 74 ? -0.921 12.706 7.852 1.00 81.75 74 LEU A CA 1
ATOM 556 C C . LEU A 1 74 ? 0.511 12.390 7.398 1.00 81.75 74 LEU A C 1
ATOM 558 O O . LEU A 1 74 ? 1.390 12.236 8.240 1.00 81.75 74 LEU A O 1
ATOM 562 N N . GLN A 1 75 ? 0.773 12.377 6.090 1.00 76.69 75 GLN A N 1
ATOM 563 C CA . GLN A 1 75 ? 2.102 12.152 5.512 1.00 76.69 75 GLN A CA 1
ATOM 564 C C . GLN A 1 75 ? 3.139 13.129 6.082 1.00 76.69 75 GLN A C 1
ATOM 566 O O . GLN A 1 75 ? 4.237 12.721 6.456 1.00 76.69 75 GLN A O 1
ATOM 571 N N . THR A 1 76 ? 2.768 14.404 6.236 1.00 72.19 76 THR A N 1
ATOM 572 C CA . THR A 1 76 ? 3.641 15.429 6.834 1.00 72.19 76 THR A CA 1
ATOM 573 C C . THR A 1 76 ? 3.996 15.110 8.293 1.00 72.19 76 THR A C 1
ATOM 575 O O . THR A 1 76 ? 5.104 15.404 8.746 1.00 72.19 76 THR A O 1
ATOM 578 N N . SER A 1 77 ? 3.070 14.503 9.038 1.00 69.31 77 SER A N 1
ATOM 579 C CA . SER A 1 77 ? 3.287 14.074 10.424 1.00 69.31 77 SER A CA 1
ATOM 580 C C . SER A 1 77 ? 4.130 12.801 10.504 1.00 69.31 77 SER A C 1
ATOM 582 O O . SER A 1 77 ? 5.072 12.752 11.294 1.00 69.31 77 SER A O 1
ATOM 584 N N . ILE A 1 78 ? 3.852 11.811 9.648 1.00 67.94 78 ILE A N 1
ATOM 585 C CA . ILE A 1 78 ? 4.608 10.552 9.579 1.00 67.94 78 ILE A CA 1
ATOM 586 C C . ILE A 1 78 ? 6.072 10.844 9.220 1.00 67.94 78 ILE A C 1
ATOM 588 O O . ILE A 1 78 ? 6.967 10.371 9.918 1.00 67.94 78 ILE A O 1
ATOM 592 N N . ALA A 1 79 ? 6.327 11.703 8.223 1.00 65.25 79 ALA A N 1
ATOM 593 C CA . ALA A 1 79 ? 7.678 12.111 7.818 1.00 65.25 79 ALA A CA 1
ATOM 594 C C . ALA A 1 79 ? 8.528 12.629 8.992 1.00 65.25 79 ALA A C 1
ATOM 596 O O . ALA A 1 79 ? 9.707 12.306 9.104 1.00 65.25 79 ALA A O 1
ATOM 597 N N . LYS A 1 80 ? 7.925 13.408 9.900 1.00 59.28 80 LYS A N 1
ATOM 598 C CA . LYS A 1 80 ? 8.618 13.991 11.061 1.00 59.28 80 LYS A CA 1
ATOM 599 C C . LYS A 1 80 ? 8.964 12.968 12.146 1.00 59.28 80 LYS A C 1
ATOM 601 O O . LYS A 1 80 ? 9.862 13.223 12.940 1.00 59.28 80 LYS A O 1
ATOM 606 N N . SER A 1 81 ? 8.263 11.836 12.192 1.00 54.78 81 SER A N 1
ATOM 607 C CA . SER A 1 81 ? 8.454 10.789 13.207 1.00 54.78 81 SER A CA 1
ATOM 608 C C . SER A 1 81 ? 9.485 9.717 12.820 1.00 54.78 81 SER A C 1
ATOM 610 O O . SER A 1 81 ? 9.890 8.922 13.660 1.00 54.78 81 SER A O 1
ATOM 612 N N . MET A 1 82 ? 9.942 9.717 11.565 1.00 53.34 82 MET A N 1
ATOM 613 C CA . MET A 1 82 ? 10.626 8.595 10.905 1.00 53.34 82 MET A CA 1
ATOM 614 C C . MET A 1 82 ? 12.163 8.678 10.896 1.00 53.34 82 MET A C 1
ATOM 616 O O . MET A 1 82 ? 12.804 8.089 10.033 1.00 53.34 82 MET A O 1
ATOM 620 N N . ALA A 1 83 ? 12.792 9.356 11.861 1.00 44.47 83 ALA A N 1
ATOM 621 C CA . ALA A 1 83 ? 14.258 9.471 11.924 1.00 44.47 83 ALA A CA 1
ATOM 622 C C . ALA A 1 83 ? 15.018 8.122 12.079 1.00 44.47 83 ALA A C 1
ATOM 624 O O . ALA A 1 83 ? 16.246 8.126 12.090 1.00 44.47 83 ALA A O 1
ATOM 625 N N . SER A 1 84 ? 14.326 6.979 12.196 1.00 40.84 84 SER A N 1
ATOM 626 C CA . SER A 1 84 ? 14.917 5.653 12.435 1.00 40.84 84 SER A CA 1
ATOM 627 C C . SER A 1 84 ? 14.571 4.555 11.416 1.00 40.84 84 SER A C 1
ATOM 629 O O . SER A 1 84 ? 15.192 3.494 11.477 1.00 40.84 84 SER A O 1
ATOM 631 N N . ASP A 1 85 ? 13.624 4.752 10.491 1.00 44.53 85 ASP A N 1
ATOM 632 C CA . ASP A 1 85 ? 13.208 3.690 9.558 1.00 44.53 85 ASP A CA 1
ATOM 633 C C . ASP A 1 85 ? 13.852 3.871 8.176 1.00 44.53 85 ASP A C 1
ATOM 635 O O . ASP A 1 85 ? 13.366 4.581 7.295 1.00 44.53 85 ASP A O 1
ATOM 639 N N . VAL A 1 86 ? 14.982 3.189 8.005 1.00 32.47 86 VAL A N 1
ATOM 640 C CA . VAL A 1 86 ? 15.815 3.173 6.793 1.00 32.47 86 VAL A CA 1
ATOM 641 C C . VAL A 1 86 ? 15.179 2.443 5.599 1.00 32.47 86 VAL A C 1
ATOM 643 O O . VAL A 1 86 ? 15.774 2.422 4.526 1.00 32.47 86 VAL A O 1
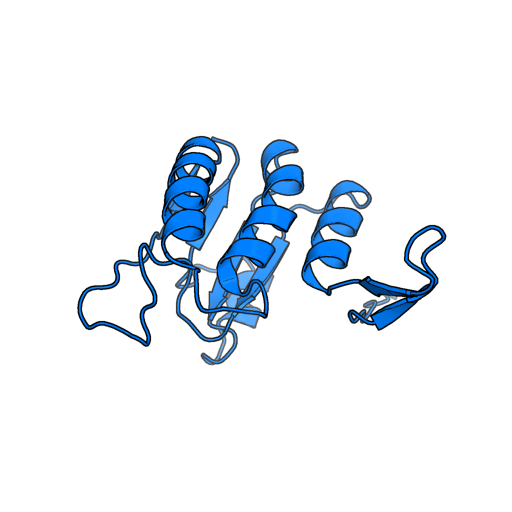ATOM 646 N N . THR A 1 87 ? 13.983 1.858 5.746 1.00 43.03 87 THR A N 1
ATOM 647 C CA . THR A 1 87 ? 13.275 1.162 4.650 1.00 43.03 87 THR A CA 1
ATOM 648 C C . THR A 1 87 ? 12.198 2.005 3.975 1.00 43.03 87 THR A C 1
ATOM 650 O O . THR A 1 87 ? 11.608 1.576 2.985 1.00 43.03 87 THR A O 1
ATOM 653 N N . GLY A 1 88 ? 11.914 3.198 4.507 1.00 55.66 88 GLY A N 1
ATOM 654 C CA . GLY A 1 88 ? 10.783 3.997 4.051 1.00 55.66 88 GLY A CA 1
ATOM 655 C C . GLY A 1 88 ? 9.436 3.296 4.264 1.00 55.66 88 GLY A C 1
ATOM 656 O O . GLY A 1 88 ? 8.525 3.565 3.499 1.00 55.66 88 GLY A O 1
ATOM 657 N N . GLY A 1 89 ? 9.292 2.428 5.276 1.00 77.00 89 GLY A N 1
ATOM 658 C CA . GLY A 1 89 ? 8.196 1.470 5.484 1.00 77.00 89 GLY A CA 1
ATOM 659 C C . GLY A 1 89 ? 6.782 1.931 5.103 1.00 77.00 89 GLY A C 1
ATOM 660 O O . GLY A 1 89 ? 6.374 1.860 3.945 1.00 77.00 89 GLY A O 1
ATOM 661 N N . MET A 1 90 ? 5.972 2.347 6.079 1.00 83.56 90 MET A N 1
ATOM 662 C CA . MET A 1 90 ? 4.600 2.796 5.785 1.00 83.56 90 MET A CA 1
ATOM 663 C C . MET A 1 90 ? 4.595 4.136 5.033 1.00 83.56 90 MET A C 1
ATOM 665 O O . MET A 1 90 ? 3.765 4.364 4.160 1.00 83.56 90 MET A O 1
ATOM 669 N N . TYR A 1 91 ? 5.547 5.018 5.332 1.00 83.69 91 TYR A N 1
ATOM 670 C CA . TYR A 1 91 ? 5.638 6.336 4.706 1.00 83.69 91 TYR A CA 1
ATOM 671 C C . TYR A 1 91 ? 5.826 6.273 3.181 1.00 83.69 91 TYR A C 1
ATOM 673 O O . TYR A 1 91 ? 5.119 6.952 2.436 1.00 83.69 91 TYR A O 1
ATOM 681 N N . GLY A 1 92 ? 6.767 5.454 2.713 1.00 85.88 92 GLY A N 1
ATOM 682 C CA . GLY A 1 92 ? 7.065 5.245 1.299 1.00 85.88 92 GLY A CA 1
ATOM 683 C C . GLY A 1 92 ? 5.891 4.592 0.586 1.00 85.88 92 GLY A C 1
ATOM 684 O O . GLY A 1 92 ? 5.448 5.121 -0.427 1.00 85.88 92 GLY A O 1
ATOM 685 N N . LYS A 1 93 ? 5.287 3.551 1.181 1.00 88.75 93 LYS A N 1
ATOM 686 C CA . LYS A 1 93 ? 4.039 2.946 0.676 1.00 88.75 93 LYS A CA 1
ATOM 687 C C . LYS A 1 93 ? 2.962 3.989 0.417 1.00 88.75 93 LYS A C 1
ATOM 689 O O . LYS A 1 93 ? 2.416 4.054 -0.676 1.00 88.75 93 LYS A O 1
ATOM 694 N N . ILE A 1 94 ? 2.676 4.826 1.412 1.00 90.12 94 ILE A N 1
ATOM 695 C CA . ILE A 1 94 ? 1.662 5.875 1.288 1.00 90.12 94 ILE A CA 1
ATOM 696 C C . ILE A 1 94 ? 2.045 6.906 0.226 1.00 90.12 94 ILE A C 1
ATOM 698 O O . ILE A 1 94 ? 1.189 7.319 -0.551 1.00 90.12 94 ILE A O 1
ATOM 702 N N . THR A 1 95 ? 3.318 7.295 0.165 1.00 91.06 95 THR A N 1
ATOM 703 C CA . THR A 1 95 ? 3.813 8.269 -0.815 1.00 91.06 95 THR A CA 1
ATOM 704 C C . THR A 1 95 ? 3.586 7.792 -2.250 1.00 91.06 95 THR A C 1
ATOM 706 O O . THR A 1 95 ? 3.067 8.553 -3.063 1.00 91.06 95 THR A O 1
ATOM 709 N N . GLU A 1 96 ? 3.889 6.526 -2.543 1.00 93.19 96 GLU A N 1
ATOM 710 C CA . GLU A 1 96 ? 3.701 5.942 -3.878 1.00 93.1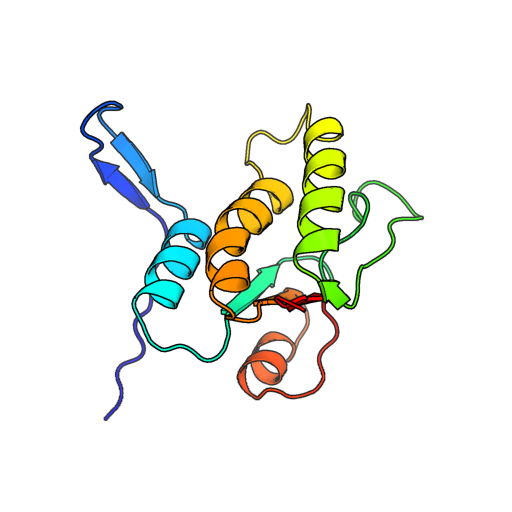9 96 GLU A CA 1
ATOM 711 C C . GLU A 1 96 ? 2.219 5.802 -4.269 1.00 93.19 96 GLU A C 1
ATOM 713 O O . GLU A 1 96 ? 1.879 5.792 -5.449 1.00 93.19 96 GLU A O 1
ATOM 718 N N . LEU A 1 97 ? 1.308 5.734 -3.294 1.00 92.56 97 LEU A N 1
ATOM 719 C CA . LEU A 1 97 ? -0.128 5.540 -3.525 1.00 92.56 97 LEU A CA 1
ATOM 720 C C . LEU A 1 97 ? -0.913 6.847 -3.695 1.00 92.56 97 LEU A C 1
ATOM 722 O O . LEU A 1 97 ? -2.073 6.804 -4.107 1.00 92.56 97 LEU A O 1
ATOM 726 N N . ILE A 1 98 ? -0.301 8.005 -3.436 1.00 94.88 98 ILE A N 1
ATOM 727 C CA . ILE A 1 98 ? -0.944 9.315 -3.624 1.00 94.88 98 ILE A CA 1
ATOM 728 C C . ILE A 1 98 ? -1.378 9.550 -5.084 1.00 94.88 98 ILE A C 1
ATOM 730 O O . ILE A 1 98 ? -2.548 9.887 -5.280 1.00 94.88 98 ILE A O 1
ATOM 734 N N . PRO A 1 99 ? -0.525 9.352 -6.112 1.00 95.81 99 PRO A N 1
ATOM 735 C CA . PRO A 1 99 ? -0.914 9.631 -7.498 1.00 95.81 99 PRO A CA 1
ATOM 736 C C . PRO A 1 99 ? -2.082 8.766 -8.024 1.00 95.81 99 PRO A C 1
ATOM 738 O O . PRO A 1 99 ? -2.982 9.313 -8.673 1.00 95.81 99 PRO A O 1
ATOM 741 N N . PRO A 1 100 ? -2.157 7.448 -7.728 1.00 96.56 100 PRO A N 1
ATOM 742 C CA . PRO A 1 100 ? -3.352 6.660 -8.031 1.00 96.56 100 PRO A CA 1
ATOM 743 C C . PRO A 1 100 ? -4.628 7.204 -7.372 1.00 96.56 100 PRO A C 1
ATOM 745 O O . PRO A 1 100 ? -5.648 7.346 -8.046 1.00 96.56 100 PRO A O 1
ATOM 748 N N . VAL A 1 101 ? -4.572 7.573 -6.086 1.00 97.06 101 VAL A N 1
ATOM 749 C CA . VAL A 1 101 ? -5.729 8.134 -5.362 1.00 97.06 101 VAL A CA 1
ATOM 750 C C . VAL A 1 101 ? -6.150 9.482 -5.954 1.00 97.06 101 VAL A C 1
ATOM 752 O O . VAL A 1 101 ? -7.338 9.731 -6.148 1.00 97.06 101 VAL A O 1
ATOM 755 N N . GLU A 1 102 ? -5.195 10.342 -6.320 1.00 96.12 102 GLU A N 1
ATOM 756 C CA . GLU A 1 102 ? -5.448 11.599 -7.043 1.00 96.12 102 GLU A CA 1
ATOM 757 C C . GLU A 1 102 ? -6.173 11.383 -8.375 1.00 96.12 102 GLU A C 1
ATOM 759 O O . GLU A 1 102 ? -7.055 12.169 -8.748 1.00 96.12 102 GLU A O 1
ATOM 764 N N . SER A 1 103 ? -5.833 10.291 -9.058 1.00 95.38 103 SER A N 1
ATOM 765 C CA . SER A 1 103 ? -6.457 9.854 -10.309 1.00 95.38 103 SER A CA 1
ATOM 766 C C . SER A 1 103 ? -7.828 9.196 -10.101 1.00 95.38 103 SER A C 1
ATOM 768 O O . SER A 1 103 ? -8.484 8.838 -11.073 1.00 95.38 103 SER A O 1
ATOM 770 N N . GLY A 1 104 ? -8.297 9.079 -8.853 1.00 96.38 104 GLY A N 1
ATOM 771 C CA . GLY A 1 104 ? -9.603 8.517 -8.506 1.00 96.38 104 GLY A CA 1
ATOM 772 C C . GLY A 1 104 ? -9.599 7.008 -8.262 1.00 96.38 104 GLY A C 1
ATOM 773 O O . GLY A 1 104 ? -10.671 6.421 -8.155 1.00 96.38 104 GLY A O 1
ATOM 774 N N . ILE A 1 105 ? -8.427 6.375 -8.160 1.00 97.69 105 ILE A N 1
ATOM 775 C CA . ILE A 1 105 ? -8.309 4.941 -7.881 1.00 97.69 105 ILE A CA 1
ATOM 776 C C . ILE A 1 105 ? -8.256 4.742 -6.359 1.00 97.69 105 ILE A C 1
ATOM 778 O O . ILE A 1 105 ? -7.254 5.105 -5.737 1.00 97.69 105 ILE A O 1
ATOM 782 N N . PRO A 1 106 ? -9.291 4.155 -5.732 1.00 97.12 106 PRO A N 1
ATOM 783 C CA . PRO A 1 106 ? -9.294 3.938 -4.294 1.00 97.12 106 PRO A CA 1
ATOM 784 C C . PRO A 1 106 ? -8.276 2.866 -3.890 1.00 97.12 106 PRO A C 1
ATOM 786 O O . PRO A 1 106 ? -8.047 1.876 -4.596 1.00 97.12 106 PRO A O 1
ATOM 789 N N . VAL A 1 107 ? -7.695 3.045 -2.708 1.00 97.56 107 VAL A N 1
ATOM 790 C CA . VAL A 1 107 ? -6.698 2.150 -2.118 1.00 97.56 107 VAL A CA 1
ATOM 791 C C . VAL A 1 107 ? -7.261 1.563 -0.830 1.00 97.56 107 VAL A C 1
ATOM 793 O O . VAL A 1 107 ? -7.717 2.289 0.046 1.00 97.56 107 VAL A O 1
ATOM 796 N N . MET A 1 108 ? -7.185 0.243 -0.683 1.00 97.56 108 MET A N 1
ATOM 797 C CA . MET A 1 108 ? -7.506 -0.449 0.563 1.00 97.56 108 MET A CA 1
ATOM 798 C C . MET A 1 108 ? -6.233 -1.042 1.172 1.00 97.56 108 MET A C 1
ATOM 800 O O . MET A 1 108 ? -5.580 -1.877 0.549 1.00 97.56 108 MET A O 1
ATOM 804 N N . ILE A 1 109 ? -5.906 -0.661 2.405 1.00 97.00 109 ILE A N 1
ATOM 805 C CA . ILE A 1 109 ? -4.804 -1.242 3.183 1.00 97.00 109 ILE A CA 1
ATOM 806 C C . ILE A 1 109 ? -5.388 -2.252 4.168 1.00 97.00 109 ILE A C 1
ATOM 808 O O . ILE A 1 109 ? -6.239 -1.893 4.982 1.00 97.00 109 ILE A O 1
ATOM 812 N N . VAL A 1 110 ? -4.929 -3.504 4.112 1.00 97.62 110 VAL A N 1
ATOM 813 C CA . VAL A 1 110 ? -5.410 -4.595 4.976 1.00 97.62 110 VAL A CA 1
ATOM 814 C C . VAL A 1 110 ? -4.263 -5.381 5.594 1.00 97.62 110 VAL A C 1
ATOM 816 O O . VAL A 1 110 ? -3.201 -5.539 4.991 1.00 97.62 110 VAL A O 1
ATOM 819 N N . ASN A 1 111 ? -4.517 -5.975 6.760 1.00 97.25 111 ASN A N 1
ATOM 820 C CA . ASN A 1 111 ? -3.605 -6.959 7.333 1.00 97.25 111 ASN A CA 1
ATOM 821 C C . ASN A 1 111 ? -3.636 -8.250 6.507 1.00 97.25 111 ASN A C 1
ATOM 823 O O . ASN A 1 111 ? -4.615 -8.996 6.578 1.00 97.25 111 ASN A O 1
ATOM 827 N N . ALA A 1 112 ? -2.583 -8.526 5.744 1.00 97.06 112 ALA A N 1
ATOM 828 C CA . ALA A 1 112 ? -2.470 -9.736 4.937 1.00 97.06 112 ALA A CA 1
ATOM 829 C C . ALA A 1 112 ? -2.074 -10.976 5.756 1.00 97.06 112 ALA A C 1
ATOM 831 O O . ALA A 1 112 ? -2.271 -12.094 5.285 1.00 97.06 112 ALA A O 1
ATOM 832 N N . ALA A 1 113 ? -1.571 -10.799 6.983 1.00 96.56 113 ALA A N 1
ATOM 833 C CA . ALA A 1 113 ? -1.259 -11.906 7.888 1.00 96.56 113 ALA A CA 1
ATOM 834 C C . ALA A 1 113 ? -2.512 -12.483 8.574 1.00 96.56 113 ALA A C 1
ATOM 836 O O . ALA A 1 113 ? -2.477 -13.600 9.093 1.00 96.56 113 ALA A O 1
ATOM 837 N N . LYS A 1 114 ? -3.636 -11.752 8.573 1.00 97.12 114 LYS A N 1
ATOM 838 C CA . LYS A 1 114 ? -4.913 -12.243 9.105 1.00 97.12 114 LYS A CA 1
ATOM 839 C C . LYS A 1 114 ? -5.641 -13.112 8.069 1.00 97.12 114 LYS A C 1
ATOM 841 O O . LYS A 1 114 ? -5.830 -12.672 6.930 1.00 97.12 114 LYS A O 1
ATOM 846 N N . PRO A 1 115 ? -6.105 -14.321 8.446 1.00 96.56 115 PRO A N 1
ATOM 847 C CA . PRO A 1 115 ? -6.841 -15.197 7.542 1.00 96.56 115 PRO A CA 1
ATOM 848 C C . PRO A 1 115 ? -8.029 -14.491 6.884 1.00 96.56 115 PRO A C 1
ATOM 850 O O . PRO A 1 115 ? -8.746 -13.728 7.524 1.00 96.56 115 PRO A O 1
ATOM 853 N N . ASN A 1 116 ? -8.262 -14.795 5.607 1.00 96.50 116 ASN A N 1
ATOM 854 C CA . ASN A 1 116 ? -9.357 -14.283 4.773 1.00 96.50 116 ASN A CA 1
ATOM 855 C C . ASN A 1 116 ? -9.334 -12.792 4.406 1.00 96.50 116 ASN A C 1
ATOM 857 O O . ASN A 1 116 ? -10.003 -12.448 3.434 1.00 96.50 116 ASN A O 1
ATOM 861 N N . ASN A 1 117 ? -8.553 -11.929 5.061 1.00 97.69 117 ASN A N 1
ATOM 862 C CA . ASN A 1 117 ? -8.557 -10.488 4.769 1.00 97.69 117 ASN A CA 1
ATOM 863 C C . ASN A 1 117 ? -8.287 -10.173 3.290 1.00 97.69 117 ASN A C 1
ATOM 865 O O . ASN A 1 117 ? -9.053 -9.445 2.663 1.00 97.69 117 ASN A O 1
ATOM 869 N N . VAL A 1 118 ? -7.252 -10.780 2.698 1.00 96.94 118 VAL A N 1
ATOM 870 C CA . VAL A 1 118 ? -6.923 -10.588 1.273 1.00 96.94 118 VAL A CA 1
ATOM 871 C C . VAL A 1 118 ? -8.062 -11.070 0.370 1.00 96.94 118 VAL A C 1
ATOM 873 O O . VAL A 1 118 ? -8.460 -10.371 -0.557 1.00 96.94 118 VAL A O 1
ATOM 876 N N . ARG A 1 119 ? -8.644 -12.241 0.663 1.00 97.44 119 ARG A N 1
ATOM 877 C CA . ARG A 1 119 ? -9.780 -12.793 -0.093 1.00 97.44 119 ARG A CA 1
ATOM 878 C C . ARG A 1 119 ? -10.988 -11.855 -0.037 1.00 97.44 119 ARG A C 1
ATOM 880 O O . ARG A 1 119 ? -11.617 -11.622 -1.063 1.00 97.44 119 ARG A O 1
ATOM 887 N N . MET A 1 120 ? -11.322 -11.352 1.149 1.00 97.75 120 MET A N 1
ATOM 888 C CA . MET A 1 120 ? -12.447 -10.441 1.365 1.00 97.75 120 MET A CA 1
ATOM 889 C C . MET A 1 120 ? -12.224 -9.120 0.624 1.00 97.75 120 MET A C 1
ATOM 891 O O . MET A 1 120 ? -13.092 -8.700 -0.141 1.00 97.75 120 MET A O 1
ATOM 895 N N . ALA A 1 121 ? -11.026 -8.537 0.746 1.00 96.88 121 ALA A N 1
ATOM 896 C CA . ALA A 1 121 ? -10.634 -7.330 0.024 1.00 96.88 121 ALA A CA 1
ATOM 897 C C . ALA A 1 121 ? -10.758 -7.513 -1.498 1.00 96.88 121 ALA A C 1
ATOM 899 O O . ALA A 1 121 ? -11.397 -6.702 -2.166 1.00 96.88 121 ALA A O 1
ATOM 900 N N . LEU A 1 122 ? -10.238 -8.620 -2.047 1.00 95.31 122 LEU A N 1
ATOM 901 C CA . LEU A 1 122 ? -10.323 -8.947 -3.477 1.00 95.31 122 LEU A CA 1
ATOM 902 C C . LEU A 1 122 ? -11.762 -9.140 -3.966 1.00 95.31 122 LEU A C 1
ATOM 904 O O . LEU A 1 122 ? -12.056 -8.824 -5.117 1.00 95.31 122 LEU A O 1
ATOM 908 N N . LYS A 1 123 ? -12.668 -9.612 -3.104 1.00 96.50 123 LYS A N 1
ATOM 909 C CA . LYS A 1 123 ? -14.099 -9.756 -3.406 1.00 96.50 123 LYS A CA 1
ATOM 910 C C . LYS A 1 123 ? -14.917 -8.482 -3.188 1.00 96.50 123 LYS A C 1
ATOM 912 O O . LYS A 1 123 ? -16.068 -8.437 -3.600 1.00 96.50 123 LYS A O 1
ATOM 917 N N . GLY A 1 124 ? -14.337 -7.442 -2.583 1.00 94.06 124 GLY A N 1
ATOM 918 C CA . GLY A 1 124 ? -15.080 -6.247 -2.171 1.00 94.06 124 GLY A CA 1
ATOM 919 C C . GLY A 1 124 ? -16.025 -6.487 -0.993 1.00 94.06 124 GLY A C 1
ATOM 920 O O . GLY A 1 124 ? -16.971 -5.732 -0.804 1.00 94.06 124 GLY A O 1
ATOM 921 N N . GLU A 1 125 ? -15.778 -7.538 -0.212 1.00 96.06 125 GLU A N 1
ATOM 922 C CA . GLU A 1 125 ? -16.468 -7.782 1.052 1.00 96.06 125 GLU A CA 1
ATOM 923 C C . GLU A 1 125 ? -15.936 -6.807 2.124 1.00 96.06 125 GLU A C 1
ATOM 925 O O . GLU A 1 125 ? -14.802 -6.327 2.043 1.00 96.06 125 GLU A O 1
ATOM 930 N N . LYS A 1 126 ? -16.742 -6.519 3.155 1.00 93.06 126 LYS A N 1
ATOM 931 C CA . LYS A 1 126 ? -16.325 -5.651 4.267 1.00 93.06 126 LYS A CA 1
ATOM 932 C C . LYS A 1 126 ? -15.159 -6.290 5.023 1.00 93.06 126 LYS A C 1
ATOM 934 O O . LYS A 1 126 ? -15.344 -7.326 5.652 1.00 93.06 126 LYS A O 1
ATOM 939 N N . VAL A 1 127 ? -13.997 -5.646 5.003 1.00 95.56 127 VAL A N 1
ATOM 940 C CA . VAL A 1 127 ? -12.768 -6.089 5.672 1.00 95.56 127 VAL A CA 1
ATOM 941 C C . VAL A 1 127 ? -12.246 -4.986 6.589 1.00 95.56 127 VAL A C 1
ATOM 943 O O . VAL A 1 127 ? -12.408 -3.801 6.304 1.00 95.56 127 VAL A O 1
ATOM 946 N N . GLU A 1 128 ? -11.645 -5.374 7.710 1.00 94.44 128 GLU A N 1
ATOM 947 C CA . GLU A 1 128 ? -10.966 -4.43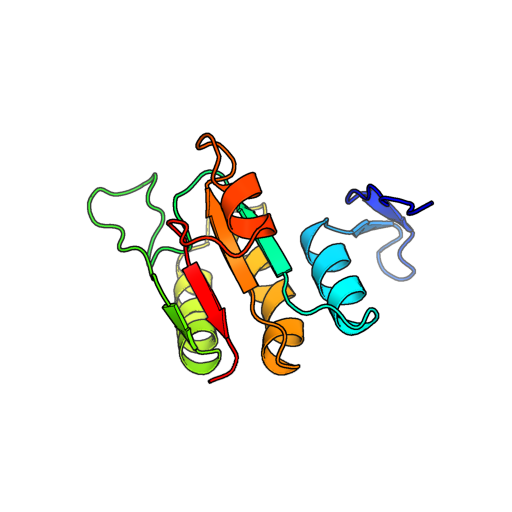7 8.603 1.00 94.44 128 GLU A CA 1
ATOM 948 C C . GLU A 1 128 ? -9.708 -3.899 7.903 1.00 94.44 128 GLU A C 1
ATOM 950 O O . GLU A 1 128 ? -8.863 -4.675 7.452 1.00 94.44 128 GLU A O 1
ATOM 955 N N . GLY A 1 129 ? -9.608 -2.577 7.789 1.00 96.31 129 GLY A N 1
ATOM 956 C CA . GLY A 1 129 ? -8.554 -1.920 7.027 1.00 96.31 129 GLY A CA 1
ATOM 957 C C . GLY A 1 129 ? -8.655 -0.401 7.073 1.00 96.31 129 GLY A C 1
ATOM 958 O O . GLY A 1 129 ? -9.471 0.162 7.814 1.00 96.31 129 GLY A O 1
ATOM 959 N N . THR A 1 130 ? -7.853 0.235 6.224 1.00 97.44 130 THR A N 1
ATOM 960 C CA . THR A 1 130 ? -7.957 1.655 5.873 1.00 97.44 130 THR A CA 1
ATOM 961 C C . THR A 1 130 ? -8.371 1.772 4.416 1.00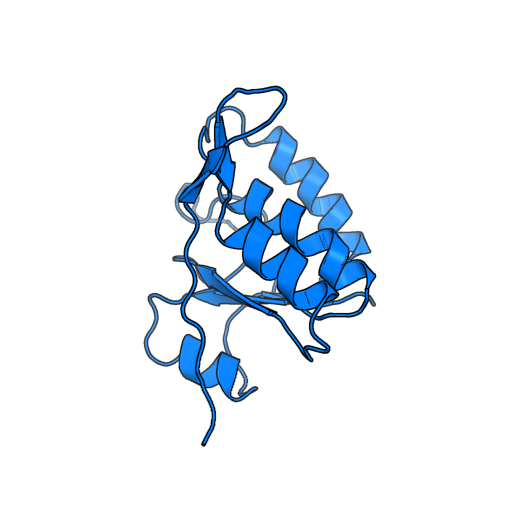 97.44 130 THR A C 1
ATOM 963 O O . THR A 1 130 ? -7.631 1.328 3.538 1.00 97.44 130 THR A O 1
ATOM 966 N N . LEU A 1 131 ? -9.520 2.393 4.162 1.00 97.50 131 LEU A N 1
ATOM 967 C CA . LEU A 1 131 ? -9.896 2.847 2.826 1.00 97.50 131 LEU A CA 1
ATOM 968 C C . LEU A 1 131 ? -9.357 4.261 2.601 1.00 97.50 131 LEU A C 1
ATOM 970 O O . LEU A 1 131 ? -9.523 5.127 3.456 1.00 97.50 131 LEU A O 1
ATOM 974 N N . ILE A 1 132 ? -8.724 4.482 1.457 1.00 97.31 132 ILE A N 1
ATOM 975 C CA . ILE A 1 132 ? -8.235 5.784 1.020 1.00 97.31 132 ILE A CA 1
ATOM 976 C C . ILE A 1 132 ? -8.863 6.093 -0.333 1.00 97.31 132 ILE A C 1
ATOM 978 O O . ILE A 1 132 ? -8.723 5.314 -1.278 1.00 97.31 132 ILE A O 1
ATOM 982 N N . GLU A 1 133 ? -9.519 7.240 -0.437 1.00 97.31 133 GLU A N 1
ATOM 983 C CA . GLU A 1 133 ? -10.150 7.701 -1.671 1.00 97.31 133 GLU A CA 1
ATOM 984 C C . GLU A 1 133 ? -9.994 9.211 -1.853 1.00 97.31 133 GLU A C 1
ATOM 986 O O . GLU A 1 133 ? -9.475 9.921 -0.987 1.00 97.31 133 GLU A O 1
ATOM 991 N N . LYS A 1 134 ? -10.343 9.696 -3.044 1.00 95.94 134 LYS A N 1
ATOM 992 C CA . LYS A 1 134 ? -10.083 11.082 -3.431 1.00 95.94 134 LYS A CA 1
ATOM 993 C C . LYS A 1 134 ? -10.903 12.078 -2.606 1.00 95.94 134 LYS A C 1
ATOM 995 O O . LYS A 1 134 ? -10.336 13.070 -2.144 1.00 95.94 134 LYS A O 1
ATOM 1000 N N . GLU A 1 135 ? -12.191 11.790 -2.430 1.00 89.31 135 GLU A N 1
ATOM 1001 C CA . GLU A 1 135 ? -13.203 12.595 -1.730 1.00 89.31 135 GLU A CA 1
ATOM 1002 C C . GLU A 1 135 ? -14.078 11.702 -0.855 1.00 89.31 135 GLU A C 1
ATOM 1004 O O . GLU A 1 135 ? -14.397 10.586 -1.320 1.00 89.31 135 GLU A O 1
#

pLDDT: mean 88.73, std 13.62, range [32.47, 97.75]

Radius of gyration: 15.48 Å; chains: 1; bounding box: 40×34×44 Å

Foldseek 3Di:
DDDDDDDAWDWAQDPPVRIDIGHPLLVQLVVCVVDVDQAAEAADQDAEDWLDPVVPDDDTDHAAEDALVRLVVSLVSVVVVPPDDPPCPVSVSSVSNSVCQCVFHKYWYGHPVDPCQVVCVVVVHDHRYYIYHHD

Sequence (135 aa):
MGFLPVLYGDAVLDSELGFTILSGDQLVAKLAMNLDVCRIIIGVDVDGLYDSDPKAGKNAKIHRHLTLAELKKLQTSIAKSMASDVTGGMYGKITELIPPVESGIPVMIVNAAKPNNVRMALKGEKVEGTLIEKE